Protein AF-A0A9D7CJB3-F1 (afdb_monomer_lite)

pLDDT: mean 70.88, std 20.81, range [37.09, 95.94]

Radius of gyration: 45.92 Å; chains: 1; bounding box: 125×62×90 Å

Secondary structure (DSSP, 8-state):
------------------------TTSSHHHHHHHHHHHHSSS----------TTS-----TTGGGS-SS--S-EEEEEE-TTS-EEEEETTTTEEEEEETTTTEEEEEE-BSSSTT-BS-------PPP-PPP--

Foldseek 3Di:
DDDDDDDDDDDDDDDDDDDDDPDPPPPPPVVVVVVVVVVVPPPPPPPPPPPPVVPPPPCPPVLQVLQDPDDQPAWQDWDADPVRWIWTAGFVFGFTWTTDSVVSYIHTQEGDDDDVRHDPGDDDDDDDDDDDDPDD

Sequence (136 aa):
MLAEPATRLGGNPGPITAWRAYTSASSVANAFLRLAVACLLTTSTSSTTFAQNPRDKIRVLEQWARVSDDPFAAVIGARELSDGRLLVCDQAEPGVHVVDASSGTRRLVTGRGDGPGEMRHIERMFALRPTIPRSS

Structure (mmCIF, N/CA/C/O backbone):
data_AF-A0A9D7CJB3-F1
#
_entry.id   AF-A0A9D7CJB3-F1
#
loop_
_atom_site.group_PDB
_atom_site.id
_atom_site.type_symbol
_atom_site.label_atom_id
_atom_site.label_alt_id
_atom_site.label_comp_id
_atom_site.label_asym_id
_atom_site.label_entity_id
_atom_site.label_seq_id
_atom_site.pdbx_PDB_ins_code
_atom_site.Cartn_x
_atom_site.Cartn_y
_atom_site.Cartn_z
_atom_site.occupancy
_atom_site.B_iso_or_equiv
_atom_site.auth_seq_id
_atom_site.auth_comp_id
_atom_site.auth_asym_id
_atom_site.auth_atom_id
_atom_site.pdbx_PDB_model_num
ATOM 1 N N . MET A 1 1 ? -109.252 28.301 73.228 1.00 37.09 1 MET A N 1
ATOM 2 C CA . MET A 1 1 ? -110.307 27.271 73.285 1.00 37.09 1 MET A CA 1
ATOM 3 C C . MET A 1 1 ? -111.016 27.279 71.936 1.00 37.09 1 MET A C 1
ATOM 5 O O . MET A 1 1 ? -111.791 28.195 71.744 1.00 37.09 1 MET A O 1
ATOM 9 N N . LEU A 1 2 ? -110.666 26.317 71.055 1.00 41.94 2 LEU A N 1
ATOM 10 C CA . LEU A 1 2 ? -111.378 25.833 69.838 1.00 41.94 2 LEU A CA 1
ATOM 11 C C . LEU A 1 2 ? -111.699 26.897 68.744 1.00 41.94 2 LEU A C 1
ATOM 13 O O . LEU A 1 2 ? -112.141 27.983 69.066 1.00 41.94 2 LEU A O 1
ATOM 17 N N . ALA A 1 3 ? -111.530 26.717 67.430 1.00 40.03 3 ALA A N 1
ATOM 18 C CA . ALA A 1 3 ? -111.382 25.553 66.558 1.00 40.03 3 ALA A CA 1
ATOM 19 C C . ALA A 1 3 ? -110.778 25.979 65.185 1.00 40.03 3 ALA A C 1
ATOM 21 O O . ALA A 1 3 ? -110.808 27.157 64.834 1.00 40.03 3 ALA A O 1
ATOM 22 N N . GLU A 1 4 ? -110.254 25.009 64.424 1.00 40.16 4 GLU A N 1
ATOM 23 C CA . GLU A 1 4 ? -109.965 25.062 62.968 1.00 40.16 4 GLU A CA 1
ATOM 24 C C . GLU A 1 4 ? -111.259 25.177 62.105 1.00 40.16 4 GLU A C 1
ATOM 26 O O . GLU A 1 4 ? -112.339 25.196 62.702 1.00 40.16 4 GLU A O 1
ATOM 31 N N . PRO A 1 5 ? -111.273 25.044 60.746 1.00 60.97 5 PRO A N 1
ATOM 32 C CA . PRO A 1 5 ? -110.310 25.298 59.640 1.00 60.97 5 PRO A CA 1
ATOM 33 C C . PRO A 1 5 ? -110.960 26.114 58.472 1.00 60.97 5 PRO A C 1
ATOM 35 O O . PRO A 1 5 ? -112.140 26.437 58.534 1.00 60.97 5 PRO A O 1
ATOM 38 N N . ALA A 1 6 ? -110.219 26.390 57.376 1.00 46.00 6 ALA A N 1
ATOM 39 C CA . ALA A 1 6 ? -110.628 26.179 55.958 1.00 46.00 6 ALA A CA 1
ATOM 40 C C . ALA A 1 6 ? -109.936 27.118 54.931 1.00 46.00 6 ALA A C 1
ATOM 42 O O . ALA A 1 6 ? -110.191 28.312 54.861 1.00 46.00 6 ALA A O 1
ATOM 43 N N . THR A 1 7 ? -109.088 26.511 54.096 1.00 48.72 7 THR A N 1
ATOM 44 C CA . THR A 1 7 ? -109.179 26.415 52.620 1.00 48.72 7 THR A CA 1
ATOM 45 C C . THR A 1 7 ? -109.467 27.648 51.725 1.00 48.72 7 THR A C 1
ATOM 47 O O . THR A 1 7 ? -110.590 28.135 51.683 1.00 48.72 7 THR A O 1
ATOM 50 N N . ARG A 1 8 ? -108.508 27.886 50.794 1.00 42.31 8 ARG A N 1
ATOM 51 C CA . ARG A 1 8 ? -108.616 28.438 49.404 1.00 42.31 8 ARG A CA 1
ATOM 52 C C . ARG A 1 8 ? -108.921 29.948 49.263 1.00 42.31 8 ARG A C 1
ATOM 54 O O . ARG A 1 8 ? -109.660 30.498 50.051 1.00 42.31 8 ARG A O 1
ATOM 61 N N . LEU A 1 9 ? -108.424 30.712 48.281 1.00 41.69 9 LEU A N 1
ATOM 62 C CA . LEU A 1 9 ? -107.979 30.466 46.898 1.00 41.69 9 LEU A CA 1
ATOM 63 C C . LEU A 1 9 ? -107.195 31.703 46.389 1.00 41.69 9 LEU A C 1
ATOM 65 O O . LEU A 1 9 ? -107.557 32.823 46.725 1.00 41.69 9 LEU A O 1
ATOM 69 N N . GLY A 1 10 ? -106.277 31.493 45.440 1.00 37.09 10 GLY A N 1
ATOM 70 C CA . GLY A 1 10 ? -106.211 32.330 44.232 1.00 37.09 10 GLY A CA 1
ATOM 71 C C . GLY A 1 10 ? -105.160 33.444 44.165 1.00 37.09 10 GLY A C 1
ATOM 72 O O . GLY A 1 10 ? -105.117 34.335 45.002 1.00 37.09 10 GLY A O 1
ATOM 73 N N . GLY A 1 11 ? -104.390 33.438 43.070 1.00 40.78 11 GLY A N 1
ATOM 74 C CA . GLY A 1 11 ? -103.697 34.627 42.567 1.00 40.78 11 GLY A CA 1
ATOM 75 C C . GLY A 1 11 ? -102.333 34.338 41.951 1.00 40.78 11 GLY A C 1
ATOM 76 O O . GLY A 1 11 ? -101.324 34.425 42.631 1.00 40.78 11 GLY A O 1
ATOM 77 N N . ASN A 1 12 ? -102.315 34.002 40.662 1.00 44.22 12 ASN A N 1
ATOM 78 C CA . ASN A 1 12 ? -101.130 33.842 39.814 1.00 44.22 12 ASN A CA 1
ATOM 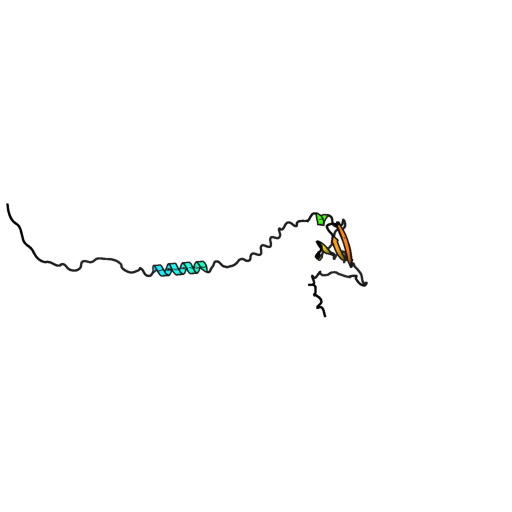79 C C . ASN A 1 12 ? -100.547 35.217 39.412 1.00 44.22 12 ASN A C 1
ATOM 81 O O . ASN A 1 12 ? -101.270 35.974 38.760 1.00 44.22 12 ASN A O 1
ATOM 85 N N . PRO A 1 13 ? -99.273 35.542 39.700 1.00 48.78 13 PRO A N 1
ATOM 86 C CA . PRO A 1 13 ? -98.528 36.543 38.946 1.00 48.78 13 PRO A CA 1
ATOM 87 C C . PRO A 1 13 ? -97.576 35.873 37.938 1.00 48.78 13 PRO A C 1
ATOM 89 O O . PRO A 1 13 ? -96.856 34.932 38.264 1.00 48.78 13 PRO A O 1
ATOM 92 N N . GLY A 1 14 ? -97.609 36.378 36.701 1.00 39.50 14 GLY A N 1
ATOM 93 C CA . GLY A 1 14 ? -96.906 35.867 35.522 1.00 39.50 14 GLY A CA 1
ATOM 94 C C . GLY A 1 14 ? -95.368 35.817 35.599 1.00 39.50 14 GLY A C 1
ATOM 95 O O . GLY A 1 14 ? -94.763 36.145 36.619 1.00 39.50 14 GLY A O 1
ATOM 96 N N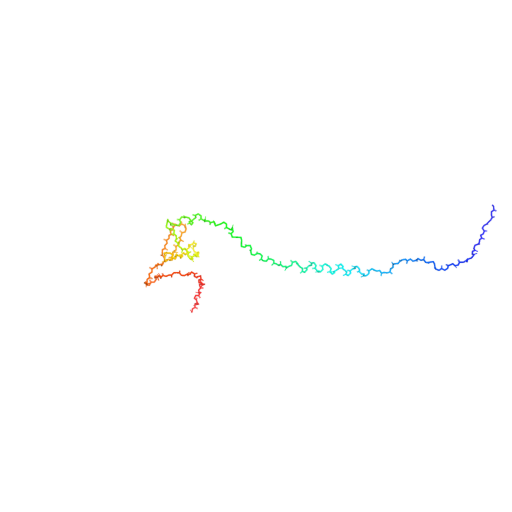 . PRO A 1 15 ? -94.723 35.364 34.507 1.00 47.78 15 PRO A N 1
ATOM 97 C CA . PRO A 1 15 ? -93.380 34.800 34.535 1.00 47.78 15 PRO A CA 1
ATOM 98 C C . PRO A 1 15 ? -92.319 35.855 34.839 1.00 47.78 15 PRO A C 1
ATOM 100 O O . PRO A 1 15 ? -92.028 36.745 34.041 1.00 47.78 15 PRO A O 1
ATOM 103 N N . ILE A 1 16 ? -91.719 35.698 36.015 1.00 47.56 16 ILE A N 1
ATOM 104 C CA . ILE A 1 16 ? -90.556 36.437 36.478 1.00 47.56 16 ILE A CA 1
ATOM 105 C C . ILE A 1 16 ? -89.332 35.946 35.696 1.00 47.56 16 ILE A C 1
ATOM 107 O O . ILE A 1 16 ? -88.946 34.781 35.751 1.00 47.56 16 ILE A O 1
ATOM 111 N N . THR A 1 17 ? -88.729 36.884 34.977 1.00 49.75 17 THR A N 1
ATOM 112 C CA . THR A 1 17 ? -87.315 36.958 34.598 1.00 49.75 17 THR A CA 1
ATOM 113 C C . THR A 1 17 ? -86.360 36.186 35.513 1.00 49.75 17 THR A C 1
ATOM 115 O O . THR A 1 17 ? -86.091 36.633 36.624 1.00 49.75 17 THR A O 1
ATOM 118 N N . ALA A 1 18 ? -85.799 35.089 34.999 1.00 41.41 18 ALA A N 1
ATOM 119 C CA . ALA A 1 18 ? -84.442 34.554 35.203 1.00 41.41 18 ALA A CA 1
ATOM 120 C C . ALA A 1 18 ? -84.446 33.145 34.558 1.00 41.41 18 ALA A C 1
ATOM 122 O O . ALA A 1 18 ? -85.422 32.422 34.677 1.00 41.41 18 ALA A O 1
ATOM 123 N N . TRP A 1 19 ? -83.473 32.678 33.781 1.00 46.50 19 TRP A N 1
ATOM 124 C CA . TRP A 1 19 ? -82.070 32.556 34.129 1.00 46.50 19 TRP A CA 1
ATOM 125 C C . TRP A 1 19 ? -81.209 32.385 32.871 1.00 46.50 19 TRP A C 1
ATOM 127 O O . TRP A 1 19 ? -81.586 31.783 31.872 1.00 46.50 19 TRP A O 1
ATOM 137 N N . ARG A 1 20 ? -80.015 32.949 33.002 1.00 44.59 20 ARG A N 1
ATOM 138 C CA . ARG A 1 20 ? -78.817 32.863 32.173 1.00 44.59 20 ARG A CA 1
ATOM 139 C C . ARG A 1 20 ? -78.542 31.501 31.505 1.00 44.59 20 ARG A C 1
ATOM 141 O O . ARG A 1 20 ? -78.552 30.465 32.153 1.00 44.59 20 ARG A O 1
ATOM 148 N N . ALA A 1 21 ? -78.083 31.613 30.256 1.00 47.25 21 ALA A N 1
ATOM 149 C CA . ALA A 1 21 ? -76.940 30.902 29.672 1.00 47.25 21 ALA A CA 1
ATOM 150 C C . ALA A 1 21 ? -76.982 29.362 29.592 1.00 47.25 21 ALA A C 1
ATOM 152 O O . ALA A 1 21 ? -76.326 28.657 30.347 1.00 47.25 21 ALA A O 1
ATOM 153 N N . TYR A 1 22 ? -77.618 28.871 28.535 1.00 44.19 22 TYR A N 1
ATOM 154 C CA . TYR A 1 22 ? -77.266 27.643 27.817 1.00 44.19 22 TYR A CA 1
ATOM 155 C C . TYR A 1 22 ? -77.372 28.060 26.339 1.00 44.19 22 TYR A C 1
ATOM 157 O O . TYR A 1 22 ? -78.415 28.545 25.934 1.00 44.19 22 TYR A O 1
ATOM 165 N N . THR A 1 23 ? -76.355 28.083 25.484 1.00 50.03 23 THR A N 1
ATOM 166 C CA . THR A 1 23 ? -75.314 27.089 25.240 1.00 50.03 23 THR A CA 1
ATOM 167 C C . THR A 1 23 ? -74.191 27.731 24.406 1.00 50.03 23 THR A C 1
ATOM 169 O O . THR A 1 23 ? -74.379 27.993 23.221 1.00 50.03 23 THR A O 1
ATOM 172 N N . SER A 1 24 ? -73.000 27.934 24.969 1.00 48.78 24 SER A N 1
ATOM 173 C CA . SER A 1 24 ? -71.760 28.111 24.182 1.00 48.78 24 SER A CA 1
ATOM 174 C C . SER A 1 24 ? -70.812 26.914 24.347 1.00 48.78 24 SER A C 1
ATOM 176 O O . SER A 1 24 ? -69.606 27.010 24.134 1.00 48.78 24 SER A O 1
ATOM 178 N N . ALA A 1 25 ? -71.365 25.754 24.716 1.00 50.91 25 ALA A N 1
ATOM 179 C CA . ALA A 1 25 ? -70.614 24.549 25.061 1.00 50.91 25 ALA A CA 1
ATOM 180 C C . ALA A 1 25 ? -70.005 23.795 23.861 1.00 50.91 25 ALA A C 1
ATOM 182 O O . ALA A 1 25 ? -69.292 22.818 24.063 1.00 50.91 25 ALA A O 1
ATOM 183 N N . SER A 1 26 ? -70.232 24.221 22.617 1.00 50.81 26 SER A N 1
ATOM 184 C CA . SER A 1 26 ? -69.683 23.534 21.436 1.00 50.81 26 SER A CA 1
ATOM 185 C C . SER A 1 26 ? -68.445 24.199 20.825 1.00 50.81 26 SER A C 1
ATOM 187 O O . SER A 1 26 ? -67.820 23.605 19.949 1.00 50.81 26 SER A O 1
ATOM 189 N N . SER A 1 27 ? -68.022 25.383 21.289 1.00 52.78 27 SER A N 1
ATOM 190 C CA . SER A 1 27 ? -66.908 26.097 20.639 1.00 52.78 27 SER A CA 1
ATOM 191 C C . SER A 1 27 ? -65.519 25.798 21.217 1.00 52.78 27 SER A C 1
ATOM 193 O O . SER A 1 27 ? -64.523 26.168 20.600 1.00 52.78 27 SER A O 1
ATOM 195 N N . VAL A 1 28 ? -65.418 25.123 22.366 1.00 52.16 28 VAL A N 1
ATOM 196 C CA . VAL A 1 28 ? -64.120 24.911 23.041 1.00 52.16 28 VAL A CA 1
ATOM 197 C C . VAL A 1 28 ? -63.536 23.522 22.752 1.00 52.16 28 VAL A C 1
ATOM 199 O O . VAL A 1 28 ? -62.324 23.380 22.621 1.00 52.16 28 VAL A O 1
ATOM 202 N N . ALA A 1 29 ? -64.373 22.503 22.536 1.00 49.03 29 ALA A N 1
ATOM 203 C CA . ALA A 1 29 ? -63.902 21.133 22.299 1.00 49.03 29 ALA A CA 1
ATOM 204 C C . ALA A 1 29 ? -63.147 20.963 20.961 1.00 49.03 29 ALA A C 1
ATOM 206 O O . ALA A 1 29 ? -62.186 20.200 20.882 1.00 49.03 29 ALA A O 1
ATOM 207 N N . ASN A 1 30 ? -63.519 21.720 19.922 1.00 44.62 30 ASN A N 1
ATOM 208 C CA . ASN A 1 30 ? -62.884 21.622 18.599 1.00 44.62 30 ASN A CA 1
ATOM 209 C C . ASN A 1 30 ? -61.547 22.373 18.485 1.00 44.62 30 ASN A C 1
ATOM 211 O O . ASN A 1 30 ? -60.769 22.096 17.570 1.00 44.62 30 ASN A O 1
ATOM 215 N N . ALA A 1 31 ? -61.260 23.305 19.398 1.00 48.66 31 ALA A N 1
ATOM 216 C CA . ALA A 1 31 ? -59.997 24.040 19.398 1.00 48.66 31 ALA A CA 1
ATOM 217 C C . ALA A 1 31 ? -58.850 23.193 19.978 1.00 48.66 31 ALA A C 1
ATOM 219 O O . ALA A 1 31 ? -57.746 23.190 19.435 1.00 48.66 31 ALA A O 1
ATOM 220 N N . PHE A 1 32 ? -59.125 22.405 21.023 1.00 47.72 32 PHE A N 1
ATOM 221 C CA . PHE A 1 32 ? -58.104 21.581 21.678 1.00 47.72 32 PHE A CA 1
ATOM 222 C C . PHE A 1 32 ? -57.651 20.384 20.831 1.00 47.72 32 PHE A C 1
ATOM 224 O O . PHE A 1 32 ? -56.472 20.033 20.854 1.00 47.72 32 PHE A O 1
ATOM 231 N N . LEU A 1 33 ? -58.536 19.803 20.014 1.00 40.69 33 LEU A N 1
ATOM 232 C CA . LEU A 1 33 ? -58.182 18.652 19.175 1.00 40.69 33 LEU A CA 1
ATOM 233 C C . LEU A 1 33 ? -57.245 19.025 18.007 1.00 40.69 33 LEU A C 1
ATOM 235 O O . LEU A 1 33 ? -56.414 18.220 17.597 1.00 40.69 33 LEU A O 1
ATOM 239 N N . ARG A 1 34 ? -57.333 20.258 17.485 1.00 45.59 34 ARG A N 1
ATOM 240 C CA . ARG A 1 34 ? -56.488 20.715 16.364 1.00 45.59 34 ARG A CA 1
ATOM 241 C C . ARG A 1 34 ? -55.079 21.128 16.798 1.00 45.59 34 ARG A C 1
ATOM 243 O O . ARG A 1 34 ? -54.147 20.978 16.012 1.00 45.59 34 ARG A O 1
ATOM 250 N N . LEU A 1 35 ? -54.906 21.579 18.043 1.00 43.75 35 LEU A N 1
ATOM 251 C CA . LEU A 1 35 ? -53.587 21.939 18.576 1.00 43.75 35 LEU A CA 1
ATOM 252 C C . LEU A 1 35 ? -52.713 20.696 18.836 1.00 43.75 35 LEU A C 1
ATOM 254 O O . LEU A 1 35 ? -51.513 20.719 18.575 1.00 43.75 35 LEU A O 1
ATOM 258 N N . ALA A 1 36 ? -53.318 19.585 19.268 1.00 49.75 36 ALA A N 1
ATOM 259 C CA . ALA A 1 36 ? -52.599 18.335 19.526 1.00 49.75 36 ALA A CA 1
ATOM 260 C C . ALA A 1 36 ? -52.040 17.684 18.244 1.00 49.75 36 ALA A C 1
ATOM 262 O O . ALA A 1 36 ? -50.937 17.142 18.257 1.00 49.75 36 ALA A O 1
ATOM 263 N N . VAL A 1 37 ? -52.760 17.781 17.119 1.00 50.44 37 VAL A N 1
ATOM 264 C CA . VAL A 1 37 ? -52.318 17.216 15.829 1.00 50.44 37 VAL A CA 1
ATOM 265 C C . VAL A 1 37 ? -51.182 18.037 15.211 1.00 50.44 37 VAL A C 1
ATOM 267 O O . VAL A 1 37 ? -50.244 17.463 14.664 1.00 50.44 37 VAL A O 1
ATOM 270 N N . ALA A 1 38 ? -51.199 19.366 15.351 1.00 49.38 38 ALA A N 1
ATOM 271 C CA . ALA A 1 38 ? -50.132 20.222 14.828 1.00 49.38 38 ALA A CA 1
ATOM 272 C C . ALA A 1 38 ? -48.787 20.023 15.559 1.00 49.38 38 ALA A C 1
ATOM 274 O O . ALA A 1 38 ? -47.735 20.087 14.927 1.00 49.38 38 ALA A O 1
ATOM 275 N N . CYS A 1 39 ? -48.805 19.721 16.864 1.00 50.25 39 CYS A N 1
ATOM 276 C CA . CYS A 1 39 ? -47.584 19.430 17.625 1.00 50.25 39 CYS A CA 1
ATOM 277 C C . CYS A 1 39 ? -46.961 18.057 17.314 1.00 50.25 39 CYS A C 1
ATOM 279 O O . CYS A 1 39 ? -45.770 17.877 17.554 1.00 50.25 39 CYS A O 1
ATOM 281 N N . LEU A 1 40 ? -47.723 17.096 16.778 1.00 48.31 40 LEU A N 1
ATOM 282 C CA . LEU A 1 40 ? -47.198 15.762 16.451 1.00 48.31 40 LEU A CA 1
ATOM 283 C C . LEU A 1 40 ? -46.540 15.663 15.063 1.00 48.31 40 LEU A C 1
ATOM 285 O O . LEU A 1 40 ? -45.855 14.682 14.797 1.00 48.31 40 LEU A O 1
ATOM 289 N N . LEU A 1 41 ? -46.718 16.654 14.184 1.00 50.75 41 LEU A N 1
ATOM 290 C CA . LEU A 1 41 ? -46.224 16.613 12.796 1.00 50.75 41 LEU A CA 1
ATOM 291 C C . LEU A 1 41 ? -44.912 17.385 12.563 1.00 50.75 41 LEU A C 1
ATOM 293 O O . LEU A 1 41 ? -44.395 17.378 11.449 1.00 50.75 41 LEU A O 1
ATOM 297 N N . THR A 1 42 ? -44.345 18.030 13.585 1.00 52.31 42 THR A N 1
ATOM 298 C CA . THR A 1 42 ? -43.111 18.837 13.467 1.00 52.31 42 THR A CA 1
ATOM 299 C C . THR A 1 42 ? -41.870 18.208 14.107 1.00 52.31 42 THR A C 1
ATOM 301 O O . THR A 1 42 ? -40.804 18.815 14.082 1.00 52.31 42 THR A O 1
ATOM 304 N N . THR A 1 43 ? -41.954 16.991 14.653 1.00 54.12 43 THR A N 1
ATOM 305 C CA . THR A 1 43 ? -40.854 16.362 15.417 1.00 54.12 43 THR A CA 1
ATOM 306 C C . THR A 1 43 ? -39.996 15.361 14.640 1.00 54.12 43 THR A C 1
ATOM 308 O O . THR A 1 43 ? -39.129 14.724 15.234 1.00 54.12 43 THR A O 1
ATOM 311 N N . SER A 1 44 ? -40.150 15.236 13.320 1.00 54.59 44 SER A N 1
ATOM 312 C CA . SER A 1 44 ? -39.360 14.288 12.520 1.00 54.59 44 SER A CA 1
ATOM 313 C C . SER A 1 44 ? -38.556 14.943 11.397 1.00 54.59 44 SER A C 1
ATOM 315 O O . SER A 1 44 ? -38.540 14.456 10.269 1.00 54.59 44 SER A O 1
ATOM 317 N N . THR A 1 45 ? -37.835 16.025 11.683 1.00 54.66 45 THR A N 1
ATOM 318 C CA . THR A 1 45 ? -36.584 16.288 10.961 1.00 54.66 45 THR A CA 1
ATOM 319 C C . THR A 1 45 ? -35.509 15.450 11.634 1.00 54.66 45 THR A C 1
ATOM 321 O O . THR A 1 45 ? -34.886 15.856 12.611 1.00 54.66 45 THR A O 1
ATOM 324 N N . SER A 1 46 ? -35.336 14.224 11.142 1.00 52.88 46 SER A N 1
ATOM 325 C CA . SER A 1 46 ? -34.189 13.393 11.480 1.00 52.88 46 SER A CA 1
ATOM 326 C C . SER A 1 46 ? -32.924 14.136 11.063 1.00 52.88 46 SER A C 1
ATOM 328 O O . SER A 1 46 ? -32.510 14.089 9.908 1.00 52.88 46 SER A O 1
ATOM 330 N N . SER A 1 47 ? -32.307 14.840 12.005 1.00 54.47 47 SER A N 1
ATOM 331 C CA . SER A 1 47 ? -30.924 15.267 11.880 1.00 54.47 47 SER A CA 1
ATOM 332 C C . SER A 1 47 ? -30.074 14.002 11.817 1.00 54.47 47 SER A C 1
ATOM 334 O O . SER A 1 47 ? -29.668 13.462 12.844 1.00 54.47 47 SER A O 1
ATOM 336 N N . THR A 1 48 ? -29.796 13.498 10.615 1.00 58.47 48 THR A N 1
ATOM 337 C CA . THR A 1 48 ? -28.643 12.625 10.391 1.00 58.47 48 THR A CA 1
ATOM 338 C C . THR A 1 48 ? -27.400 13.496 10.504 1.00 58.47 48 THR A C 1
ATOM 340 O O . THR A 1 48 ? -26.746 13.832 9.518 1.00 58.47 48 THR A O 1
ATOM 343 N N . THR A 1 49 ? -27.101 13.926 11.727 1.00 55.25 49 THR A N 1
ATOM 344 C CA . THR A 1 49 ? -25.787 14.444 12.057 1.00 55.25 49 THR A CA 1
ATOM 345 C C . THR A 1 49 ? -24.851 13.261 11.890 1.00 55.25 49 THR A C 1
ATOM 347 O O . THR A 1 49 ? -24.823 12.356 12.723 1.00 55.25 49 THR A O 1
ATOM 350 N N . PHE A 1 50 ? -24.113 13.241 10.784 1.00 57.47 50 PHE A N 1
ATOM 351 C CA . PHE A 1 50 ? -22.900 12.453 10.686 1.00 57.47 50 PHE A CA 1
ATOM 352 C C . PHE A 1 50 ? -21.993 12.915 11.823 1.00 57.47 50 PHE A C 1
ATOM 354 O O . PHE A 1 50 ? -21.266 13.897 11.702 1.00 57.47 50 PHE A O 1
ATOM 361 N N . ALA A 1 51 ? -22.045 12.215 12.950 1.00 48.31 51 ALA A N 1
ATOM 362 C CA . ALA A 1 51 ? -20.992 12.253 13.940 1.00 48.31 51 ALA A CA 1
ATOM 363 C C . ALA A 1 51 ? -19.782 11.525 13.338 1.00 48.31 51 ALA A C 1
ATOM 365 O O . ALA A 1 51 ? -19.399 10.447 13.779 1.00 48.31 51 ALA A O 1
ATOM 366 N N . GLN A 1 52 ? -19.178 12.105 12.297 1.00 57.78 52 GLN A N 1
ATOM 367 C CA . GLN A 1 52 ? -17.774 11.864 12.020 1.00 57.78 52 GLN A CA 1
ATOM 368 C C . GLN A 1 52 ? -17.028 12.533 13.163 1.00 57.78 52 GLN A C 1
ATOM 370 O O . GLN A 1 52 ? -16.645 13.692 13.071 1.00 57.78 52 GLN A O 1
ATOM 375 N N . ASN A 1 53 ? -16.925 11.837 14.290 1.00 47.97 53 ASN A N 1
ATOM 376 C CA . ASN A 1 53 ? -16.000 12.210 15.335 1.00 47.97 53 ASN A CA 1
ATOM 377 C C . ASN A 1 53 ? -14.606 11.865 14.791 1.00 47.97 53 ASN A C 1
ATOM 379 O O . ASN A 1 53 ? -14.242 10.692 14.812 1.00 47.97 53 ASN A O 1
ATOM 383 N N . PRO A 1 54 ? -13.795 12.823 14.302 1.00 53.56 54 PRO A N 1
ATOM 384 C CA . PRO A 1 54 ? -12.477 12.516 13.753 1.00 53.56 54 PRO A CA 1
ATOM 385 C C . PRO A 1 54 ? -11.464 12.275 14.887 1.00 53.56 54 PRO A C 1
ATOM 387 O O . PRO A 1 54 ? -10.258 12.352 14.681 1.00 53.56 54 PRO A O 1
ATOM 390 N N . ARG A 1 55 ? -11.951 12.057 16.116 1.00 47.16 55 ARG A N 1
ATOM 391 C CA . ARG A 1 55 ? -11.163 11.865 17.332 1.00 47.16 55 ARG A CA 1
ATOM 392 C C . ARG A 1 55 ? -11.315 10.464 17.898 1.00 47.16 55 ARG A C 1
ATOM 394 O O . ARG A 1 55 ? -11.163 10.284 19.108 1.00 47.16 55 ARG A O 1
ATOM 401 N N . ASP A 1 56 ? -11.502 9.465 17.042 1.00 52.12 56 ASP A N 1
ATOM 402 C CA . ASP A 1 56 ? -10.741 8.253 17.312 1.00 52.12 56 ASP A CA 1
ATOM 403 C C . ASP A 1 56 ? -9.286 8.702 17.327 1.00 52.12 56 ASP A C 1
ATOM 405 O O . ASP A 1 56 ? -8.700 9.041 16.298 1.00 52.12 56 ASP A O 1
ATOM 409 N N . LYS A 1 57 ? -8.748 8.851 18.545 1.00 51.22 57 LYS A N 1
ATOM 410 C CA . LYS A 1 57 ? -7.317 9.012 18.764 1.00 51.22 57 LYS A CA 1
ATOM 411 C C . LYS A 1 57 ? -6.671 8.028 17.813 1.00 51.22 57 LYS A C 1
ATOM 413 O O . LYS A 1 57 ? -7.013 6.849 17.891 1.00 51.22 57 LYS A O 1
ATOM 418 N N . ILE A 1 58 ? -5.803 8.513 16.927 1.00 58.34 58 ILE A N 1
ATOM 419 C CA . ILE A 1 58 ? -4.958 7.655 16.106 1.00 58.34 58 ILE A CA 1
ATOM 420 C C . ILE A 1 58 ? -4.290 6.714 17.100 1.00 58.34 58 ILE A C 1
ATOM 422 O O . ILE A 1 58 ? -3.365 7.096 17.819 1.00 58.34 58 ILE A O 1
ATOM 426 N N . ARG A 1 59 ? -4.848 5.512 17.247 1.00 56.72 59 ARG A N 1
ATOM 427 C CA . ARG A 1 59 ? -4.300 4.503 18.124 1.00 56.72 59 ARG A CA 1
ATOM 428 C C . ARG A 1 59 ? -3.188 3.945 17.279 1.00 56.72 59 ARG A C 1
ATOM 430 O O . ARG A 1 59 ? -3.405 3.038 16.484 1.00 56.72 59 ARG A O 1
ATOM 437 N N . VAL A 1 60 ? -2.024 4.578 17.392 1.00 62.34 60 VAL A N 1
ATOM 438 C CA . VAL A 1 60 ? -0.782 3.976 16.941 1.00 62.34 60 VAL A CA 1
ATOM 439 C C . VAL A 1 60 ? -0.705 2.680 17.728 1.00 62.34 60 VAL A C 1
ATOM 441 O O . VAL A 1 60 ? -0.434 2.680 18.927 1.00 62.34 60 VAL A O 1
ATOM 444 N N . LEU A 1 61 ? -1.118 1.584 17.095 1.00 66.50 61 LEU A N 1
ATOM 445 C CA . LEU A 1 61 ? -1.000 0.281 17.713 1.00 66.50 61 LEU A CA 1
ATOM 446 C C . LEU A 1 61 ? 0.504 0.067 17.825 1.00 66.50 61 LEU A C 1
ATOM 448 O O . LEU A 1 61 ? 1.199 0.125 16.812 1.00 66.50 61 LEU A O 1
ATOM 452 N N . GLU A 1 62 ? 1.001 -0.135 19.042 1.00 69.75 62 GLU A N 1
ATOM 453 C CA . GLU A 1 62 ? 2.440 -0.259 19.315 1.00 69.75 62 GLU A CA 1
ATOM 454 C C . GLU A 1 62 ? 3.126 -1.289 18.408 1.00 69.75 62 GLU A C 1
ATOM 456 O O . GLU A 1 62 ? 4.303 -1.153 18.088 1.00 69.75 62 GLU A O 1
ATOM 461 N N . GLN A 1 63 ? 2.370 -2.281 17.929 1.00 73.31 63 GLN A N 1
ATOM 462 C CA . GLN A 1 63 ? 2.819 -3.259 16.941 1.00 73.31 63 GLN A CA 1
ATOM 463 C C . GLN A 1 63 ? 3.346 -2.624 15.639 1.00 73.31 63 GLN A C 1
ATOM 465 O O . GLN A 1 63 ? 4.341 -3.090 15.099 1.00 73.31 63 GLN A O 1
ATOM 470 N N . TRP A 1 64 ? 2.731 -1.546 15.140 1.00 74.38 64 TRP A N 1
ATOM 471 C CA . TRP A 1 64 ? 3.136 -0.899 13.884 1.00 74.38 64 TRP A CA 1
ATOM 472 C C . TRP A 1 64 ? 4.308 0.060 14.072 1.00 74.38 64 TRP A C 1
ATOM 474 O O . TRP A 1 64 ? 5.024 0.325 13.115 1.00 74.38 64 TRP A O 1
ATOM 484 N N . ALA A 1 65 ? 4.550 0.532 15.299 1.00 71.81 65 ALA A N 1
ATOM 485 C CA . ALA A 1 65 ? 5.710 1.369 15.607 1.00 71.81 65 ALA A CA 1
ATOM 486 C C . ALA A 1 65 ? 7.043 0.608 15.479 1.00 71.81 65 ALA A C 1
ATOM 488 O O . ALA A 1 65 ? 8.098 1.228 15.438 1.00 71.81 65 ALA A O 1
ATOM 489 N N . ARG A 1 66 ? 6.995 -0.729 15.430 1.00 71.12 66 ARG A N 1
ATOM 490 C CA . ARG A 1 66 ? 8.168 -1.606 15.293 1.00 71.12 66 ARG A CA 1
ATOM 491 C C . ARG A 1 66 ? 8.482 -1.988 13.852 1.00 71.12 66 ARG A C 1
ATOM 493 O O . ARG A 1 66 ? 9.458 -2.691 13.612 1.00 71.12 66 ARG A O 1
ATOM 500 N N . VAL A 1 67 ? 7.623 -1.618 12.907 1.00 75.50 67 VAL A N 1
ATOM 501 C CA . VAL A 1 67 ? 7.820 -1.988 11.512 1.00 75.50 67 VAL A CA 1
ATOM 502 C C . VAL A 1 67 ? 8.908 -1.103 10.924 1.00 75.50 67 VAL A C 1
ATOM 504 O O . VAL A 1 67 ? 8.618 0.043 10.607 1.00 75.50 67 VAL A O 1
ATOM 507 N N . SER A 1 68 ? 10.082 -1.702 10.698 1.00 67.06 68 SER A N 1
ATOM 508 C CA . SER A 1 68 ? 11.219 -1.177 9.927 1.00 67.06 68 SER A CA 1
ATOM 509 C C . SER A 1 68 ? 11.766 0.185 10.383 1.00 67.06 68 SER A C 1
ATOM 511 O O . SER A 1 68 ? 11.055 1.180 10.435 1.00 67.06 68 SER A O 1
ATOM 513 N N . ASP A 1 69 ? 13.079 0.267 10.605 1.00 73.94 69 ASP A N 1
ATOM 514 C CA . ASP A 1 69 ? 13.749 1.541 10.931 1.00 73.94 69 ASP A CA 1
ATOM 515 C C . ASP A 1 69 ? 13.685 2.564 9.781 1.00 73.94 69 ASP A C 1
ATOM 517 O O . ASP A 1 69 ? 13.899 3.756 9.990 1.00 73.94 69 ASP A O 1
ATOM 521 N N . ASP A 1 70 ? 13.381 2.093 8.570 1.00 81.62 70 ASP A N 1
ATOM 522 C CA . ASP A 1 70 ? 13.208 2.915 7.377 1.00 81.62 70 ASP A CA 1
ATOM 523 C C . ASP A 1 70 ? 11.724 3.269 7.141 1.00 81.62 70 ASP A C 1
ATOM 525 O O . ASP A 1 70 ? 10.943 2.387 6.738 1.00 81.62 70 ASP A O 1
ATOM 529 N N . PRO A 1 71 ? 11.310 4.523 7.415 1.00 84.94 71 PRO A N 1
ATOM 530 C CA . PRO A 1 71 ? 9.931 4.958 7.268 1.00 84.94 71 PRO A CA 1
ATOM 531 C C . PRO A 1 71 ? 9.538 5.097 5.796 1.00 84.94 71 PRO A C 1
ATOM 533 O O . PRO A 1 71 ? 10.334 5.480 4.946 1.00 84.94 71 PRO A O 1
ATOM 536 N N . PHE A 1 72 ? 8.257 4.877 5.503 1.00 90.38 72 PHE A N 1
ATOM 537 C CA . PHE A 1 72 ? 7.703 5.248 4.202 1.00 90.38 72 PHE A CA 1
ATOM 538 C C . PHE A 1 72 ? 7.760 6.763 4.011 1.00 90.38 72 PHE A C 1
ATOM 540 O O . PHE A 1 72 ? 7.370 7.524 4.902 1.00 90.38 72 PHE A O 1
ATOM 547 N N . ALA A 1 73 ? 8.190 7.196 2.831 1.00 91.38 73 ALA A N 1
ATOM 548 C CA . ALA A 1 73 ? 8.395 8.606 2.537 1.00 91.38 73 ALA A CA 1
ATOM 549 C C . ALA A 1 73 ? 7.103 9.285 2.050 1.00 91.38 73 ALA A C 1
ATOM 551 O O . ALA A 1 73 ? 6.817 10.414 2.451 1.00 91.38 73 ALA A O 1
ATOM 552 N N . ALA A 1 74 ? 6.285 8.604 1.238 1.00 92.31 74 ALA A N 1
ATOM 553 C CA . ALA A 1 74 ? 4.989 9.123 0.799 1.00 92.31 74 ALA A CA 1
ATOM 554 C C . ALA A 1 74 ? 3.964 8.001 0.564 1.00 92.31 74 ALA A C 1
ATOM 556 O O . ALA A 1 74 ? 3.744 7.552 -0.562 1.00 92.31 74 ALA A O 1
ATOM 557 N N . VAL A 1 75 ? 3.281 7.570 1.630 1.00 93.88 75 VAL A N 1
ATOM 558 C CA . VAL A 1 75 ? 2.211 6.566 1.523 1.00 93.88 75 VAL A CA 1
ATOM 559 C C . VAL A 1 75 ? 1.002 7.143 0.788 1.00 93.88 75 VAL A C 1
ATOM 561 O O . VAL A 1 75 ? 0.338 8.054 1.278 1.00 93.88 75 VAL A O 1
ATOM 564 N N . ILE A 1 76 ? 0.665 6.551 -0.355 1.00 95.00 76 ILE A N 1
ATOM 565 C CA . ILE A 1 76 ? -0.512 6.924 -1.162 1.00 95.00 76 ILE A CA 1
ATOM 566 C C . ILE A 1 76 ? -1.650 5.904 -1.072 1.00 95.00 76 ILE A C 1
ATOM 568 O O . ILE A 1 76 ? -2.757 6.134 -1.561 1.00 95.00 76 ILE A O 1
ATOM 572 N N . GLY A 1 77 ? -1.396 4.759 -0.443 1.00 93.25 77 GLY A N 1
ATOM 573 C CA . GLY A 1 77 ? -2.407 3.743 -0.206 1.00 93.25 77 GLY A CA 1
ATOM 574 C C . GLY A 1 77 ? -1.917 2.674 0.756 1.00 93.25 77 GLY A C 1
ATOM 575 O O . GLY A 1 77 ? -0.761 2.266 0.706 1.00 93.25 77 GLY A O 1
ATOM 576 N N . ALA A 1 78 ? -2.822 2.197 1.605 1.00 93.81 78 ALA A N 1
ATOM 577 C CA . ALA A 1 78 ? -2.595 1.047 2.464 1.00 93.81 78 ALA A CA 1
ATOM 578 C C . ALA A 1 78 ? -3.859 0.181 2.523 1.00 93.81 78 ALA A C 1
ATOM 580 O O . ALA A 1 78 ? -4.978 0.699 2.458 1.00 93.81 78 ALA A O 1
ATOM 581 N N . ARG A 1 79 ? -3.693 -1.140 2.597 1.00 93.19 79 ARG A N 1
ATOM 582 C CA . ARG A 1 79 ? -4.797 -2.096 2.705 1.00 93.19 79 ARG A CA 1
ATOM 583 C C . ARG A 1 79 ? -4.405 -3.274 3.572 1.00 93.19 79 ARG A C 1
ATOM 585 O O . ARG A 1 79 ? -3.383 -3.905 3.334 1.00 93.19 79 ARG A O 1
ATOM 592 N N . GLU A 1 80 ? -5.270 -3.608 4.516 1.00 93.00 80 GLU A N 1
ATOM 593 C CA . GLU A 1 80 ? -5.149 -4.836 5.290 1.00 93.00 80 GLU A CA 1
ATOM 594 C C . GLU A 1 80 ? -5.497 -6.059 4.438 1.00 93.00 80 GLU A C 1
ATOM 596 O O . GLU A 1 80 ? -6.490 -6.088 3.702 1.00 93.00 80 GLU A O 1
ATOM 601 N N . LEU A 1 81 ? -4.619 -7.051 4.506 1.00 92.44 81 LEU A N 1
ATOM 602 C CA . LEU A 1 81 ? -4.776 -8.363 3.909 1.00 92.44 81 LEU A CA 1
ATOM 603 C C . LEU A 1 81 ? -5.532 -9.274 4.881 1.00 92.44 81 LEU A C 1
ATOM 605 O O . LEU A 1 81 ? -5.563 -9.044 6.085 1.00 92.44 81 LEU A O 1
ATOM 609 N N . SER A 1 82 ? -6.133 -10.346 4.369 1.00 91.06 82 SER A N 1
ATOM 610 C CA . SER A 1 82 ? -6.942 -11.272 5.178 1.00 91.06 82 SER A CA 1
ATOM 611 C C . SER A 1 82 ? -6.166 -11.997 6.283 1.00 91.06 82 SER A C 1
ATOM 613 O O . SER A 1 82 ? -6.778 -12.604 7.153 1.00 91.06 82 SER A O 1
ATOM 615 N N . ASP A 1 83 ? -4.836 -11.976 6.224 1.00 92.50 83 ASP A N 1
ATOM 616 C CA . ASP A 1 83 ? -3.934 -12.560 7.215 1.00 92.50 83 ASP A CA 1
ATOM 617 C C . ASP A 1 83 ? -3.401 -11.534 8.235 1.00 92.50 83 ASP A C 1
ATOM 619 O O . ASP A 1 83 ? -2.513 -11.859 9.017 1.00 92.50 83 ASP A O 1
ATOM 623 N N . GLY A 1 84 ? -3.927 -10.303 8.232 1.00 90.44 84 GLY A N 1
ATOM 624 C CA . GLY A 1 84 ? -3.555 -9.239 9.172 1.00 90.44 84 GLY A CA 1
ATOM 625 C C . GLY A 1 84 ? -2.298 -8.449 8.791 1.00 90.44 84 GLY A C 1
ATOM 626 O O . GLY A 1 84 ? -1.890 -7.548 9.525 1.00 90.44 84 GLY A O 1
ATOM 627 N N . ARG A 1 85 ? -1.671 -8.744 7.645 1.00 94.62 85 ARG A N 1
ATOM 628 C CA . ARG A 1 85 ? -0.573 -7.929 7.096 1.00 94.62 85 ARG A CA 1
ATOM 629 C C . ARG A 1 85 ? -1.110 -6.703 6.360 1.00 94.62 85 ARG A C 1
ATOM 631 O O . ARG A 1 85 ? -2.256 -6.688 5.919 1.00 94.62 85 ARG A O 1
ATOM 638 N N . LEU A 1 86 ? -0.274 -5.685 6.159 1.00 93.94 86 LEU A N 1
ATOM 639 C CA . LEU A 1 86 ? -0.617 -4.518 5.338 1.00 93.94 86 LEU A CA 1
ATOM 640 C C . LEU A 1 86 ? 0.082 -4.577 3.981 1.00 93.94 86 LEU A C 1
ATOM 642 O O . LEU A 1 86 ? 1.283 -4.807 3.900 1.00 93.94 86 LEU A O 1
ATOM 646 N N . LEU A 1 87 ? -0.661 -4.304 2.916 1.00 95.38 87 LEU A N 1
ATOM 647 C CA . LEU A 1 87 ? -0.121 -3.897 1.627 1.00 95.38 87 LEU A CA 1
ATOM 648 C C . LEU A 1 87 ? -0.010 -2.368 1.622 1.00 95.38 87 LEU A C 1
ATOM 650 O O . LEU A 1 87 ? -1.014 -1.696 1.852 1.00 95.38 87 LEU A O 1
ATOM 654 N N . VAL A 1 88 ? 1.176 -1.821 1.373 1.00 94.94 88 VAL A N 1
ATOM 655 C CA . VAL A 1 88 ? 1.463 -0.379 1.408 1.00 94.94 88 VAL A CA 1
ATOM 656 C C . VAL A 1 88 ? 2.072 0.056 0.080 1.00 94.94 88 VAL A C 1
ATOM 658 O O . VAL A 1 88 ? 2.989 -0.595 -0.414 1.00 94.94 88 VAL A O 1
ATOM 661 N N . CYS A 1 89 ? 1.575 1.154 -0.484 1.00 95.88 89 CYS A N 1
ATOM 662 C CA . CYS A 1 89 ? 2.127 1.793 -1.674 1.00 95.88 89 CYS A CA 1
ATOM 663 C C . CYS A 1 89 ? 2.837 3.092 -1.283 1.00 95.88 89 CYS A C 1
ATOM 665 O O . CYS A 1 89 ? 2.189 3.997 -0.747 1.00 95.88 89 CYS A O 1
ATOM 667 N N . ASP A 1 90 ? 4.127 3.188 -1.595 1.00 93.19 90 ASP A N 1
ATOM 668 C CA . ASP A 1 90 ? 4.930 4.403 -1.433 1.00 93.19 90 ASP A CA 1
ATOM 669 C C . ASP A 1 90 ? 5.154 5.058 -2.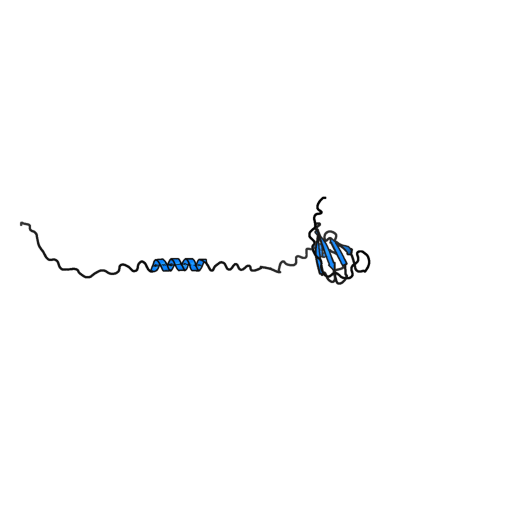801 1.00 93.19 90 ASP A C 1
ATOM 671 O O . ASP A 1 90 ? 5.474 4.385 -3.782 1.00 93.19 90 ASP A O 1
ATOM 675 N N . GLN A 1 91 ? 4.917 6.364 -2.888 1.00 91.62 91 GLN A N 1
ATOM 676 C CA . GLN A 1 91 ? 5.075 7.143 -4.112 1.00 91.62 91 GLN A CA 1
ATOM 677 C C . GLN A 1 91 ? 6.450 7.805 -4.222 1.00 91.62 91 GLN A C 1
ATOM 679 O O . GLN A 1 91 ? 6.929 8.006 -5.339 1.00 91.62 91 GLN A O 1
ATOM 684 N N . ALA A 1 92 ? 7.076 8.162 -3.099 1.00 90.19 92 ALA A N 1
ATOM 685 C CA . ALA A 1 92 ? 8.382 8.819 -3.103 1.00 90.19 92 ALA A CA 1
ATOM 686 C C . ALA A 1 92 ? 9.476 7.826 -3.512 1.00 90.19 92 ALA A C 1
ATOM 688 O O . ALA A 1 92 ? 10.348 8.153 -4.318 1.00 90.19 92 ALA A O 1
ATOM 689 N N . GLU A 1 93 ? 9.338 6.584 -3.051 1.00 89.06 93 GLU A N 1
ATOM 690 C CA . GLU A 1 93 ? 10.059 5.422 -3.556 1.00 89.06 93 GLU A CA 1
ATOM 691 C C . GLU A 1 93 ? 9.054 4.463 -4.203 1.00 89.06 93 GLU A C 1
ATOM 693 O O . GLU A 1 93 ? 8.507 3.613 -3.502 1.00 89.06 93 GLU A O 1
ATOM 698 N N . PRO A 1 94 ? 8.764 4.599 -5.517 1.00 90.56 94 PRO A N 1
ATOM 699 C CA . PRO A 1 94 ? 7.704 3.843 -6.175 1.00 90.56 94 PRO A CA 1
ATOM 700 C C . PRO A 1 94 ? 7.831 2.339 -5.935 1.00 90.56 94 PRO A C 1
ATOM 702 O O . PRO A 1 94 ? 8.682 1.660 -6.518 1.00 90.56 94 PRO A O 1
ATOM 705 N N . GLY A 1 95 ? 6.969 1.828 -5.063 1.00 93.69 95 GLY A N 1
ATOM 706 C CA . GLY A 1 95 ? 7.026 0.451 -4.617 1.00 93.69 95 GLY A CA 1
ATOM 707 C C . GLY A 1 95 ? 5.778 0.027 -3.861 1.00 93.69 95 GLY A C 1
ATOM 708 O O . GLY A 1 95 ? 5.101 0.818 -3.199 1.00 93.69 95 GLY A O 1
ATOM 709 N N . VAL A 1 96 ? 5.474 -1.262 -3.971 1.00 95.50 96 VAL A N 1
ATOM 710 C CA . VAL A 1 96 ? 4.423 -1.917 -3.195 1.00 95.50 96 VAL A CA 1
ATOM 711 C C . VAL A 1 96 ? 5.087 -2.864 -2.219 1.00 95.50 96 VAL A C 1
ATOM 713 O O . VAL A 1 96 ? 5.845 -3.752 -2.613 1.00 95.50 96 VAL A O 1
ATOM 716 N N . HIS A 1 97 ? 4.776 -2.697 -0.943 1.00 95.56 97 HIS A N 1
ATOM 717 C CA . HIS A 1 97 ? 5.350 -3.466 0.145 1.00 95.56 97 HIS A CA 1
ATOM 718 C C . HIS A 1 97 ? 4.272 -4.270 0.858 1.00 95.56 97 HIS A C 1
ATOM 720 O O . HIS A 1 97 ? 3.158 -3.793 1.051 1.00 95.56 97 HIS A O 1
ATOM 726 N N . VAL A 1 98 ? 4.618 -5.480 1.290 1.00 95.88 98 VAL A N 1
ATOM 727 C CA . VAL A 1 98 ? 3.868 -6.201 2.319 1.00 95.88 98 VAL A CA 1
ATOM 728 C C . VAL A 1 98 ? 4.584 -6.002 3.641 1.00 95.88 98 VAL A C 1
ATOM 730 O O . VAL A 1 98 ? 5.799 -6.182 3.735 1.00 95.88 98 VAL A O 1
ATOM 733 N N . VAL A 1 99 ? 3.812 -5.634 4.646 1.00 94.88 99 VAL A N 1
ATOM 734 C CA . VAL A 1 99 ? 4.274 -5.277 5.972 1.00 94.88 99 VAL A CA 1
ATOM 735 C C . VAL A 1 99 ? 3.630 -6.204 6.986 1.00 94.88 99 VAL A C 1
ATOM 737 O O . VAL A 1 99 ? 2.408 -6.357 7.011 1.00 94.88 99 VAL A O 1
ATOM 740 N N . ASP A 1 100 ? 4.452 -6.789 7.844 1.00 93.19 100 ASP A N 1
ATOM 741 C CA . ASP A 1 100 ? 4.019 -7.638 8.942 1.00 93.19 100 ASP A CA 1
ATOM 742 C C . ASP A 1 100 ? 4.407 -6.997 10.278 1.00 93.19 100 ASP A C 1
ATOM 744 O O . ASP A 1 100 ? 5.581 -6.942 10.642 1.00 93.19 100 ASP A O 1
ATOM 748 N N . ALA A 1 101 ? 3.407 -6.523 11.024 1.00 88.44 101 ALA A N 1
ATOM 749 C CA . ALA A 1 101 ? 3.613 -5.922 12.339 1.00 88.44 101 ALA A CA 1
ATOM 750 C C . ALA A 1 101 ? 4.084 -6.919 13.403 1.00 88.44 101 ALA A C 1
ATOM 752 O O . ALA A 1 101 ? 4.722 -6.516 14.373 1.00 88.44 101 ALA A O 1
ATOM 753 N N . SER A 1 102 ? 3.761 -8.207 13.252 1.00 88.88 102 SER A N 1
ATOM 754 C CA . SER A 1 102 ? 4.112 -9.224 14.247 1.00 88.88 102 SER A CA 1
ATOM 755 C C . SER A 1 102 ? 5.609 -9.520 14.237 1.00 88.88 102 SER A C 1
ATOM 757 O O . SER A 1 102 ? 6.224 -9.653 15.294 1.00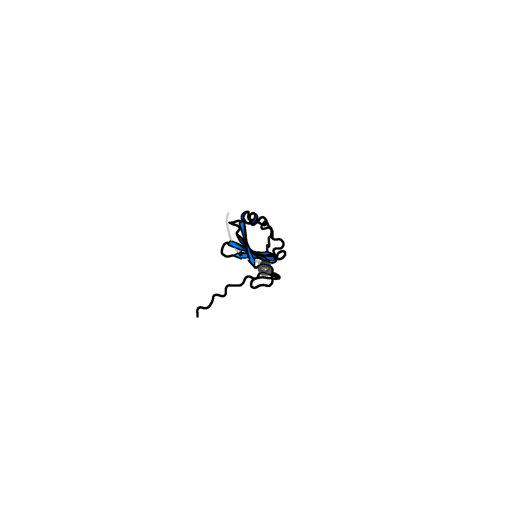 88.88 102 SER A O 1
ATOM 759 N N . SER A 1 103 ? 6.198 -9.556 13.040 1.00 89.38 103 SER A N 1
ATOM 760 C CA . SER A 1 103 ? 7.630 -9.762 12.829 1.00 89.38 103 SER A CA 1
ATOM 761 C C . SER A 1 103 ? 8.413 -8.457 12.656 1.00 89.38 103 SER A C 1
ATOM 763 O O . SER A 1 103 ? 9.640 -8.483 12.668 1.00 89.38 103 SER A O 1
ATOM 765 N N . GLY A 1 104 ? 7.729 -7.320 12.488 1.00 88.44 104 GLY A N 1
ATOM 766 C CA . GLY A 1 104 ? 8.346 -6.025 12.188 1.00 88.44 104 GLY A CA 1
ATOM 767 C C . GLY A 1 104 ? 8.957 -5.950 10.785 1.00 88.44 104 GLY A C 1
ATOM 768 O O . GLY A 1 104 ? 9.756 -5.057 10.510 1.00 88.44 104 GLY A O 1
ATOM 769 N N . THR A 1 105 ? 8.619 -6.888 9.895 1.00 90.94 105 THR A N 1
ATOM 770 C CA . THR A 1 105 ? 9.273 -7.020 8.590 1.00 90.94 105 THR A CA 1
ATOM 771 C C . THR A 1 105 ? 8.533 -6.271 7.483 1.00 90.94 105 THR A C 1
ATOM 773 O O . THR A 1 105 ? 7.301 -6.217 7.432 1.00 90.94 105 THR A O 1
ATOM 776 N N . ARG A 1 106 ? 9.314 -5.713 6.550 1.00 93.06 106 ARG A N 1
ATOM 777 C CA . ARG A 1 106 ? 8.857 -5.079 5.306 1.00 93.06 106 ARG A CA 1
ATOM 778 C C . ARG A 1 106 ? 9.437 -5.859 4.127 1.00 93.06 106 ARG A C 1
ATOM 780 O O . ARG A 1 106 ? 10.645 -6.057 4.048 1.00 93.06 106 ARG A O 1
ATOM 787 N N . ARG A 1 107 ? 8.586 -6.282 3.189 1.00 94.38 107 ARG A N 1
ATOM 788 C CA . ARG A 1 107 ? 8.990 -6.997 1.967 1.00 94.38 107 ARG A CA 1
ATOM 789 C C . ARG A 1 107 ? 8.500 -6.266 0.725 1.00 94.38 107 ARG A C 1
ATOM 791 O O . ARG A 1 107 ? 7.306 -6.015 0.597 1.00 94.38 107 ARG A O 1
ATOM 798 N N . LEU A 1 108 ? 9.399 -5.988 -0.216 1.00 94.50 108 LEU A N 1
ATOM 799 C CA . LEU A 1 108 ? 9.039 -5.463 -1.534 1.00 94.50 108 LEU A CA 1
ATOM 800 C C . LEU A 1 108 ? 8.307 -6.537 -2.363 1.00 94.50 108 LEU A C 1
ATOM 802 O O . LEU A 1 108 ? 8.742 -7.688 -2.439 1.00 94.50 108 LEU A O 1
ATOM 806 N N . VAL A 1 109 ? 7.177 -6.165 -2.962 1.00 95.56 109 VAL A N 1
ATOM 807 C CA . VAL A 1 109 ? 6.411 -6.991 -3.913 1.00 95.56 109 VAL A CA 1
ATOM 808 C C . VAL A 1 109 ? 6.774 -6.624 -5.344 1.00 95.56 109 VAL A C 1
ATOM 810 O O . VAL A 1 109 ? 7.003 -7.505 -6.162 1.00 95.56 109 VAL A O 1
ATOM 813 N N . THR A 1 110 ? 6.812 -5.325 -5.626 1.00 95.31 110 THR A N 1
ATOM 814 C CA . THR A 1 110 ? 7.150 -4.734 -6.922 1.00 95.31 110 THR A CA 1
ATOM 815 C C . THR A 1 110 ? 7.747 -3.363 -6.659 1.00 95.31 110 THR A C 1
ATOM 817 O O . THR A 1 110 ? 7.294 -2.668 -5.748 1.00 95.31 110 THR A O 1
ATOM 820 N N . 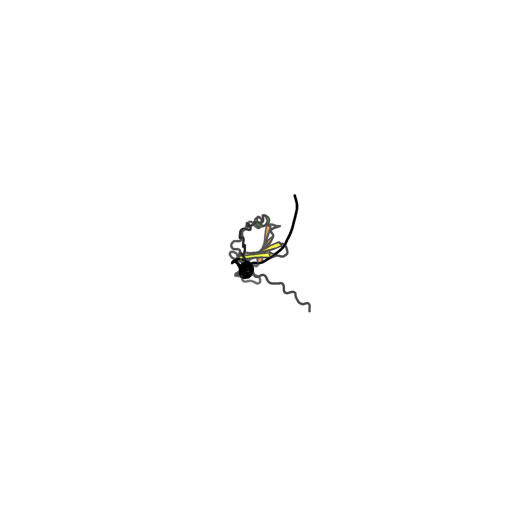GLY A 1 111 ? 8.748 -2.984 -7.446 1.00 94.06 111 GLY A N 1
ATOM 821 C CA . GLY A 1 111 ? 9.466 -1.721 -7.306 1.00 94.06 111 GLY A CA 1
ATOM 822 C C . GLY A 1 111 ? 9.543 -0.948 -8.613 1.00 94.06 111 GLY A C 1
ATOM 823 O O . GLY A 1 111 ? 8.921 -1.310 -9.617 1.00 94.06 111 GLY A O 1
ATOM 824 N N . ARG A 1 112 ? 10.320 0.132 -8.582 1.00 95.06 112 ARG A N 1
ATOM 825 C CA . ARG A 1 112 ? 10.492 1.012 -9.728 1.00 95.06 112 ARG A CA 1
ATOM 826 C C . ARG A 1 112 ? 11.233 0.327 -10.876 1.00 95.06 112 ARG A C 1
ATOM 828 O O . ARG A 1 112 ? 12.313 -0.210 -10.655 1.00 95.06 112 ARG A O 1
ATOM 835 N N . GLY A 1 113 ? 10.720 0.468 -12.096 1.00 95.06 113 GLY A N 1
ATOM 836 C CA . GLY A 1 113 ? 11.447 0.100 -13.308 1.00 95.06 113 GLY A CA 1
ATOM 837 C C . GLY A 1 113 ? 10.571 -0.066 -14.552 1.00 95.06 113 GLY A C 1
ATOM 838 O O . GLY A 1 113 ? 9.453 0.454 -14.612 1.00 95.06 113 GLY A O 1
ATOM 839 N N . ASP A 1 114 ? 11.127 -0.754 -15.546 1.00 95.94 114 ASP A N 1
ATOM 840 C CA . ASP A 1 114 ? 10.597 -0.923 -16.909 1.00 95.94 114 ASP A CA 1
ATOM 841 C C . ASP A 1 114 ? 10.431 -2.394 -17.322 1.00 95.94 114 ASP A C 1
ATOM 843 O O . ASP A 1 114 ? 9.895 -2.692 -18.393 1.00 95.94 114 ASP A O 1
ATOM 847 N N . GLY A 1 115 ? 10.910 -3.319 -16.495 1.00 95.19 115 GLY A N 1
ATOM 848 C CA . GLY A 1 115 ? 10.849 -4.749 -16.728 1.00 95.19 115 GLY A CA 1
ATOM 849 C C . GLY A 1 115 ? 9.495 -5.373 -16.373 1.00 95.19 115 GLY A C 1
ATOM 850 O O . GLY A 1 115 ? 8.622 -4.745 -15.766 1.00 95.19 115 GLY A O 1
ATOM 851 N N . PRO A 1 116 ? 9.299 -6.652 -16.731 1.00 94.69 116 PRO A N 1
ATOM 852 C CA . PRO A 1 116 ? 8.135 -7.414 -16.305 1.00 94.69 116 PRO A CA 1
ATOM 853 C C . PRO A 1 116 ? 7.992 -7.416 -14.779 1.00 94.69 116 PRO A C 1
ATOM 855 O O . PRO A 1 116 ? 8.893 -7.843 -14.063 1.00 94.69 116 PRO A O 1
ATOM 858 N N . GLY A 1 117 ? 6.834 -6.971 -14.289 1.00 90.81 117 GLY A N 1
ATOM 859 C CA . GLY A 1 117 ? 6.561 -6.896 -12.853 1.00 90.81 117 GLY A CA 1
ATOM 860 C C . GLY A 1 117 ? 7.159 -5.675 -12.152 1.00 90.81 117 GLY A C 1
ATOM 861 O O . GLY A 1 117 ? 7.099 -5.625 -10.930 1.00 90.81 117 GLY A O 1
ATOM 862 N N . GLU A 1 118 ? 7.700 -4.706 -12.894 1.00 94.69 118 GLU A N 1
ATOM 863 C CA . GLU A 1 118 ? 8.137 -3.408 -12.377 1.00 94.69 118 GLU A CA 1
ATOM 864 C C . GLU A 1 118 ? 7.110 -2.311 -12.702 1.00 94.69 118 GLU A C 1
ATOM 866 O O . GLU A 1 118 ? 6.202 -2.483 -13.521 1.00 94.69 118 GLU A O 1
ATOM 871 N N . MET A 1 119 ? 7.237 -1.163 -12.038 1.00 92.75 119 MET A N 1
ATOM 872 C CA . MET A 1 119 ? 6.317 -0.034 -12.182 1.00 92.75 119 MET A CA 1
ATOM 873 C C . MET A 1 119 ? 7.055 1.293 -12.317 1.00 92.75 119 MET A C 1
ATOM 875 O O . MET A 1 119 ? 8.053 1.538 -11.656 1.00 92.75 119 MET A O 1
ATOM 879 N N . ARG A 1 120 ? 6.532 2.215 -13.124 1.00 91.44 120 ARG A N 1
ATOM 880 C CA . ARG A 1 120 ? 7.089 3.578 -13.213 1.00 91.44 120 ARG A CA 1
ATOM 881 C C . ARG A 1 120 ? 6.527 4.510 -12.153 1.00 91.44 120 ARG A C 1
ATOM 883 O O . ARG A 1 120 ? 7.241 5.352 -11.615 1.00 91.44 120 ARG A O 1
ATOM 890 N N . HIS A 1 121 ? 5.229 4.380 -11.911 1.00 90.56 121 HIS A N 1
ATOM 891 C CA . HIS A 1 121 ? 4.466 5.261 -11.050 1.00 90.56 121 HIS A CA 1
ATOM 892 C C . HIS A 1 121 ? 3.279 4.505 -10.459 1.00 90.56 121 HIS A C 1
ATOM 894 O O . HIS A 1 121 ? 2.702 3.634 -11.113 1.00 90.56 121 HIS A O 1
ATOM 900 N N . ILE A 1 122 ? 2.910 4.864 -9.234 1.00 90.69 122 ILE A N 1
ATOM 901 C CA . ILE A 1 122 ? 1.702 4.384 -8.576 1.00 90.69 122 ILE A CA 1
ATOM 902 C C . ILE A 1 122 ? 0.811 5.602 -8.358 1.00 90.69 122 ILE A C 1
ATOM 904 O O . ILE A 1 122 ? 1.207 6.546 -7.680 1.00 90.69 122 ILE A O 1
ATOM 908 N N . GLU A 1 123 ? -0.392 5.571 -8.923 1.00 90.69 123 GLU A N 1
ATOM 909 C CA . GLU A 1 123 ? -1.375 6.638 -8.708 1.00 90.69 123 GLU A CA 1
ATOM 910 C C . GLU A 1 123 ? -2.307 6.308 -7.548 1.00 90.69 123 GLU A C 1
ATOM 912 O O . GLU A 1 123 ? -2.589 7.139 -6.687 1.00 90.69 123 GLU A O 1
ATOM 917 N N . ARG A 1 124 ? -2.829 5.078 -7.541 1.00 89.38 124 ARG A N 1
ATOM 918 C CA . ARG A 1 124 ? -3.858 4.663 -6.595 1.00 89.38 124 ARG A CA 1
ATOM 919 C C . ARG A 1 124 ? -3.900 3.154 -6.443 1.00 89.38 124 ARG A C 1
ATOM 921 O O . ARG A 1 124 ? -3.627 2.413 -7.383 1.00 89.38 124 ARG A O 1
ATOM 928 N N . MET A 1 125 ? -4.329 2.708 -5.268 1.00 89.94 125 MET A N 1
ATOM 929 C CA . MET A 1 125 ? -4.690 1.318 -5.021 1.00 89.94 125 MET A CA 1
ATOM 930 C C . MET A 1 125 ? -6.207 1.133 -5.101 1.00 89.94 125 MET A C 1
ATOM 932 O O . MET A 1 125 ? -6.966 1.885 -4.488 1.00 89.94 125 MET A O 1
ATOM 936 N N . PHE A 1 126 ? -6.641 0.096 -5.817 1.00 88.62 126 PHE A N 1
ATOM 937 C CA . PHE A 1 126 ? -8.044 -0.300 -5.909 1.00 88.62 126 PHE A CA 1
ATOM 938 C C . PHE A 1 126 ? -8.249 -1.672 -5.274 1.00 88.62 126 PHE A C 1
ATOM 940 O O . PHE A 1 126 ? -7.520 -2.622 -5.557 1.00 88.62 126 PHE A O 1
ATOM 947 N N . ALA A 1 127 ? -9.272 -1.791 -4.430 1.00 85.50 127 ALA A N 1
ATOM 948 C CA . ALA A 1 127 ? -9.715 -3.087 -3.946 1.00 85.50 127 ALA A CA 1
ATOM 949 C C . ALA A 1 127 ? -10.586 -3.744 -5.021 1.00 85.50 127 ALA A C 1
ATOM 951 O O . ALA A 1 127 ? -11.684 -3.275 -5.316 1.00 85.50 127 ALA A O 1
ATOM 952 N N . LEU A 1 128 ? -10.099 -4.840 -5.598 1.00 83.75 128 LEU A N 1
ATOM 953 C CA . LEU A 1 128 ? -10.895 -5.657 -6.504 1.00 83.75 128 LEU A CA 1
ATOM 954 C C . LEU A 1 128 ? -11.686 -6.688 -5.701 1.00 83.75 128 LEU A C 1
ATOM 956 O O . LEU A 1 128 ? -11.169 -7.312 -4.769 1.00 83.75 128 LEU A O 1
ATOM 960 N N . ARG A 1 129 ? -12.953 -6.878 -6.072 1.00 84.31 129 ARG A N 1
ATOM 961 C CA . ARG A 1 129 ? -13.748 -7.995 -5.564 1.00 84.31 129 ARG A CA 1
ATOM 962 C C . ARG A 1 129 ? -13.223 -9.279 -6.216 1.00 84.31 129 ARG A C 1
ATOM 964 O O . ARG A 1 129 ? -13.094 -9.293 -7.441 1.00 84.31 129 ARG A O 1
ATOM 971 N N . PRO A 1 130 ? -12.937 -10.350 -5.455 1.00 76.88 130 PRO A N 1
ATOM 972 C CA . PRO A 1 130 ? -12.561 -11.622 -6.053 1.00 76.88 130 PRO A CA 1
ATOM 973 C C . PRO A 1 130 ? -13.673 -12.075 -7.000 1.00 76.88 130 PRO A C 1
ATOM 975 O O . PRO A 1 130 ? -14.827 -12.214 -6.588 1.00 76.88 130 PRO A O 1
ATOM 978 N N . THR A 1 131 ? -13.339 -12.275 -8.273 1.00 78.19 131 THR A N 1
ATOM 979 C CA . THR A 1 131 ? -14.252 -12.950 -9.194 1.00 78.19 131 THR A CA 1
ATOM 980 C C . THR A 1 131 ? -14.142 -14.431 -8.877 1.00 78.19 131 THR A C 1
ATOM 982 O O . THR A 1 131 ? -13.088 -15.022 -9.091 1.00 78.19 131 THR A O 1
ATOM 985 N N . ILE A 1 132 ? -15.195 -15.014 -8.303 1.00 80.50 132 ILE A N 1
ATOM 986 C CA . ILE A 1 132 ? -15.255 -16.460 -8.083 1.00 80.50 132 ILE A CA 1
ATOM 987 C C . ILE A 1 132 ? -15.274 -17.101 -9.477 1.00 80.50 132 ILE A C 1
ATOM 989 O O . ILE A 1 132 ? -16.215 -16.828 -10.233 1.00 80.50 132 ILE A O 1
ATOM 993 N N . PRO A 1 133 ? -14.259 -17.895 -9.864 1.00 77.31 133 PRO A N 1
ATOM 994 C CA . PRO A 1 133 ? -14.297 -18.589 -11.140 1.00 77.31 133 PRO A CA 1
ATOM 995 C C . PRO A 1 133 ? -15.516 -19.512 -11.146 1.00 77.31 133 PRO A C 1
ATOM 997 O O . PRO A 1 133 ? -15.729 -20.285 -10.211 1.00 77.31 133 PRO A O 1
ATOM 1000 N N . ARG A 1 134 ? -16.354 -19.401 -12.181 1.00 72.12 134 ARG A N 1
ATOM 1001 C CA . ARG A 1 134 ? -17.427 -20.373 -12.393 1.00 72.12 134 ARG A CA 1
ATOM 1002 C C . ARG A 1 134 ? -16.758 -21.696 -12.742 1.00 72.12 134 ARG A C 1
ATOM 1004 O O . ARG A 1 134 ? -15.999 -21.745 -13.705 1.00 72.12 134 ARG A O 1
ATOM 1011 N N . SER A 1 135 ? -17.012 -22.734 -11.951 1.00 82.69 135 SER A N 1
ATOM 1012 C CA . SER A 1 135 ? -16.668 -24.099 -12.337 1.00 82.69 135 SER A CA 1
ATOM 1013 C C . SER A 1 135 ? -17.402 -24.413 -13.640 1.00 82.69 135 SER A C 1
ATOM 1015 O O . SER A 1 135 ? -18.635 -24.374 -13.665 1.00 82.69 135 SER A O 1
ATOM 1017 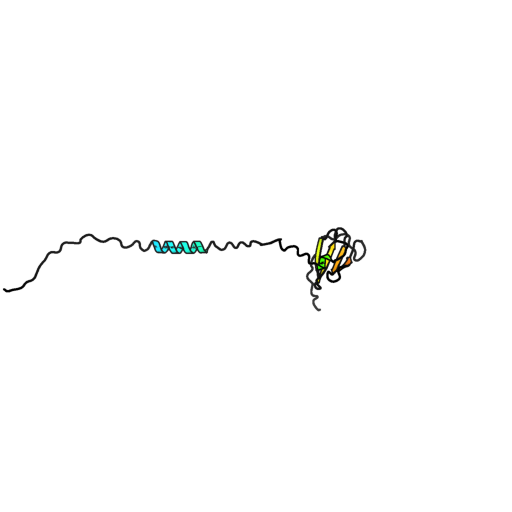N N . SER A 1 136 ? -16.640 -24.621 -14.710 1.00 76.56 136 SER A N 1
ATOM 1018 C CA . SER A 1 136 ? -17.110 -25.192 -15.974 1.00 76.56 136 SER A CA 1
ATOM 1019 C C . SER A 1 136 ? -17.403 -26.674 -15.820 1.00 76.56 136 SER A C 1
ATOM 1021 O O . SER A 1 136 ? -16.570 -27.331 -15.153 1.00 76.56 136 SER A O 1
#